Protein AF-A0A957CH04-F1 (afdb_monomer)

Sequence (101 aa):
MKRWNGWGDTSVTSELPENAGTFLEAAIGATKPPQDVALGDVVASMPASRLPQHPLINTDAEMRLRHTRGQSFPDWLALRSGTIDTFPDGVSFPQTDEQVK

Structure (mmCIF, N/CA/C/O backbone):
data_AF-A0A957CH04-F1
#
_entry.id   AF-A0A957CH04-F1
#
loop_
_atom_site.group_PDB
_atom_site.id
_atom_site.type_symbol
_atom_site.label_atom_id
_atom_site.label_alt_id
_atom_site.label_comp_id
_atom_site.label_asym_id
_atom_site.label_entity_id
_atom_site.label_seq_id
_atom_site.pdbx_PDB_ins_code
_atom_site.Cartn_x
_atom_site.Cartn_y
_atom_site.Cartn_z
_atom_site.occupancy
_atom_site.B_iso_or_equiv
_atom_site.auth_seq_id
_atom_site.auth_comp_id
_atom_site.auth_asym_id
_atom_site.auth_atom_id
_atom_site.pdbx_PDB_model_num
ATOM 1 N N . MET A 1 1 ? -5.353 12.630 -4.090 1.00 81.12 1 MET A N 1
ATOM 2 C CA . MET A 1 1 ? -5.486 11.343 -3.369 1.00 81.12 1 MET A CA 1
ATOM 3 C C . MET A 1 1 ? -4.146 10.631 -3.424 1.00 81.12 1 MET A C 1
ATOM 5 O O . 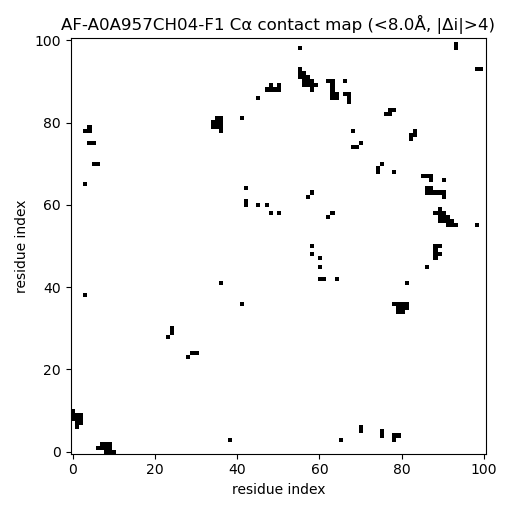MET A 1 1 ? -3.484 10.708 -4.447 1.00 81.12 1 MET A O 1
ATOM 9 N N . LYS A 1 2 ? -3.702 9.941 -2.368 1.00 89.19 2 LYS A N 1
ATOM 10 C CA . LYS A 1 2 ? -2.420 9.215 -2.432 1.00 89.19 2 LYS A CA 1
ATOM 11 C C . LYS A 1 2 ? -2.484 8.101 -3.489 1.00 89.19 2 LYS A C 1
ATOM 13 O O . LYS A 1 2 ? -3.474 7.363 -3.548 1.00 89.19 2 LYS A O 1
ATOM 18 N N . ARG A 1 3 ? -1.424 7.953 -4.291 1.00 92.81 3 ARG A N 1
ATOM 19 C CA . ARG A 1 3 ? -1.252 6.797 -5.184 1.00 92.81 3 ARG A CA 1
ATOM 20 C C . ARG A 1 3 ? -1.285 5.500 -4.378 1.00 92.81 3 ARG A C 1
ATOM 22 O O . ARG A 1 3 ? -0.653 5.397 -3.330 1.00 92.81 3 ARG A O 1
ATOM 29 N N . TRP A 1 4 ? -2.035 4.515 -4.861 1.00 94.31 4 TRP A N 1
ATOM 30 C CA . TRP A 1 4 ? -2.198 3.243 -4.154 1.00 94.31 4 TRP A CA 1
ATOM 31 C C . TRP A 1 4 ? -0.996 2.303 -4.359 1.00 94.31 4 TRP A C 1
ATOM 33 O O . TRP A 1 4 ? -0.642 1.577 -3.441 1.00 94.31 4 TRP A O 1
ATOM 43 N N . ASN A 1 5 ? -0.337 2.369 -5.522 1.00 94.38 5 ASN A N 1
ATOM 44 C CA . ASN A 1 5 ? 0.809 1.542 -5.918 1.00 94.38 5 ASN A CA 1
ATOM 45 C C . ASN A 1 5 ? 2.077 2.369 -6.216 1.00 94.38 5 ASN A C 1
ATOM 47 O O . ASN A 1 5 ? 2.911 1.976 -7.031 1.00 94.38 5 ASN A O 1
ATOM 51 N N . GLY A 1 6 ? 2.219 3.539 -5.590 1.00 91.44 6 GLY A N 1
ATOM 52 C CA . GLY A 1 6 ? 3.356 4.421 -5.837 1.00 91.44 6 GLY A CA 1
ATOM 53 C C . GLY A 1 6 ? 3.434 5.600 -4.877 1.00 91.44 6 GLY A C 1
ATOM 54 O O . GLY A 1 6 ? 2.702 5.677 -3.889 1.00 91.44 6 GLY A O 1
ATOM 55 N N . TRP A 1 7 ? 4.335 6.528 -5.187 1.00 89.94 7 TRP A N 1
ATOM 56 C CA . TRP A 1 7 ? 4.633 7.677 -4.338 1.00 89.94 7 TRP A CA 1
ATOM 57 C C . TRP A 1 7 ? 3.813 8.925 -4.695 1.00 89.94 7 TRP A C 1
ATOM 59 O O . TRP A 1 7 ? 3.582 9.232 -5.867 1.00 89.94 7 TRP A O 1
ATOM 69 N N . GLY A 1 8 ? 3.437 9.695 -3.673 1.00 89.62 8 GLY A N 1
ATOM 70 C CA . GLY A 1 8 ? 2.829 11.018 -3.826 1.00 89.62 8 GLY A CA 1
ATOM 71 C C . GLY A 1 8 ? 1.340 11.015 -4.176 1.00 89.62 8 GLY A C 1
ATOM 72 O O . GLY A 1 8 ? 0.639 10.006 -4.046 1.00 89.62 8 GLY A O 1
ATOM 73 N N . ASP A 1 9 ? 0.853 12.186 -4.585 1.00 90.75 9 ASP A N 1
ATOM 74 C CA . ASP A 1 9 ? -0.548 12.402 -4.940 1.00 90.75 9 ASP A CA 1
ATOM 75 C C . ASP A 1 9 ? -0.818 12.053 -6.409 1.00 90.75 9 ASP A C 1
ATOM 77 O O . ASP A 1 9 ? -0.012 12.344 -7.293 1.00 90.75 9 ASP A O 1
ATOM 81 N N . THR A 1 10 ? -1.978 11.459 -6.674 1.00 89.88 10 THR A N 1
ATOM 82 C CA . THR A 1 10 ? -2.489 11.160 -8.013 1.00 89.88 10 THR A CA 1
ATOM 83 C C . THR A 1 10 ? -2.591 12.395 -8.909 1.00 89.88 10 THR A C 1
ATOM 85 O O . THR A 1 10 ? -2.529 12.235 -10.122 1.00 89.88 10 THR A O 1
ATOM 88 N N . SER A 1 11 ? -2.730 13.602 -8.348 1.00 91.56 11 SER A N 1
ATOM 89 C CA . SER A 1 11 ? -2.782 14.860 -9.108 1.00 91.56 11 SER A CA 1
ATOM 90 C C . SER A 1 11 ? -1.418 15.369 -9.583 1.00 91.56 11 SER A C 1
ATOM 92 O O . SER A 1 11 ? -1.366 16.255 -10.430 1.00 91.56 11 SER A O 1
ATOM 94 N N . VAL A 1 12 ? -0.313 14.837 -9.049 1.00 89.25 12 VAL A N 1
ATOM 95 C CA . VAL A 1 12 ? 1.039 15.329 -9.343 1.00 89.25 12 VAL A CA 1
ATOM 96 C C . VAL A 1 12 ? 1.727 14.389 -10.314 1.00 89.25 12 VAL A C 1
ATOM 98 O O . VAL A 1 12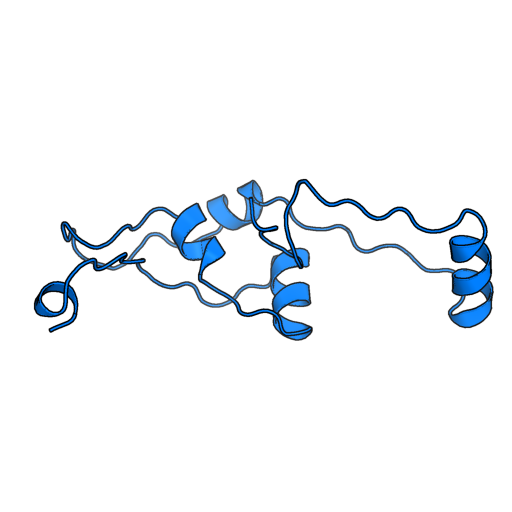 ? 2.292 13.379 -9.897 1.00 89.25 12 VAL A O 1
ATOM 101 N N . THR A 1 13 ? 1.697 14.701 -11.602 1.00 83.62 13 THR A N 1
ATOM 102 C CA . THR A 1 13 ? 2.423 13.964 -12.644 1.00 83.62 13 THR A CA 1
ATOM 103 C C . THR A 1 13 ? 3.649 14.748 -13.092 1.00 83.62 13 THR A C 1
ATOM 105 O O . THR A 1 13 ? 3.532 15.904 -13.488 1.00 83.62 13 THR A O 1
ATOM 108 N N . SER A 1 14 ? 4.817 14.107 -13.049 1.00 82.19 14 SER A N 1
ATOM 109 C CA . SER A 1 14 ? 6.045 14.638 -13.639 1.00 82.19 14 SER A CA 1
ATOM 110 C C . SER A 1 14 ? 6.336 13.871 -14.916 1.00 82.19 14 SER A C 1
ATOM 112 O O . SER A 1 14 ? 6.512 12.652 -14.877 1.00 82.19 14 SER A O 1
ATOM 114 N N . GLU A 1 15 ? 6.376 14.577 -16.036 1.00 86.50 15 GLU A N 1
ATOM 115 C CA . GLU A 1 15 ? 6.781 13.992 -17.308 1.00 86.50 15 GLU A CA 1
ATOM 116 C C . GLU A 1 15 ? 8.304 13.885 -17.382 1.00 86.50 15 GLU A C 1
ATOM 118 O O . GLU A 1 15 ? 9.041 14.692 -16.806 1.00 86.50 15 GLU A O 1
ATOM 123 N N . LEU A 1 16 ? 8.779 12.854 -18.075 1.00 86.12 16 LEU A N 1
ATOM 124 C CA . LEU A 1 16 ? 10.194 12.728 -18.383 1.00 86.12 16 LEU A CA 1
ATOM 125 C C . LEU A 1 16 ? 10.545 13.673 -19.545 1.00 86.12 16 LEU A C 1
ATOM 127 O O . LEU A 1 16 ? 9.736 13.819 -20.461 1.00 86.12 16 LEU A O 1
ATOM 131 N N . PRO A 1 17 ? 11.748 14.276 -19.557 1.00 92.69 17 PRO A N 1
ATOM 132 C CA . PRO A 1 17 ? 12.248 14.989 -20.728 1.00 92.69 17 PRO A CA 1
ATOM 133 C C . PRO A 1 17 ? 12.238 14.100 -21.979 1.00 92.69 17 PRO A C 1
ATOM 135 O O . PRO A 1 17 ? 12.488 12.897 -21.881 1.00 92.69 17 PRO A O 1
ATOM 138 N N . GLU A 1 18 ? 12.031 14.689 -23.159 1.00 89.75 18 GLU A N 1
ATOM 139 C CA . GLU A 1 18 ? 11.908 13.954 -24.432 1.00 89.75 18 GLU A CA 1
ATOM 140 C C . GLU A 1 18 ? 13.092 13.008 -24.711 1.00 89.75 18 GLU A C 1
ATOM 142 O O . GLU A 1 18 ? 12.919 11.918 -25.251 1.00 89.75 18 GLU A O 1
ATOM 147 N N . ASN A 1 19 ? 14.304 13.388 -24.295 1.00 93.19 19 ASN A N 1
ATOM 148 C CA . ASN A 1 19 ? 15.527 12.612 -24.509 1.00 93.19 19 ASN A CA 1
ATOM 149 C C . ASN A 1 19 ? 15.807 11.547 -23.429 1.00 93.19 19 ASN A C 1
ATOM 151 O O . ASN A 1 19 ? 16.779 10.797 -23.555 1.00 93.19 19 ASN A O 1
ATOM 155 N N . ALA A 1 20 ? 14.997 11.467 -22.369 1.00 92.62 20 ALA A N 1
ATOM 156 C CA . ALA A 1 20 ? 15.228 10.540 -21.262 1.00 92.62 20 ALA A CA 1
ATOM 157 C C . ALA A 1 20 ? 15.128 9.073 -21.703 1.00 92.62 20 ALA A C 1
ATOM 159 O O . ALA A 1 20 ? 15.911 8.244 -21.242 1.00 92.62 20 ALA A O 1
ATOM 160 N N . GLY A 1 21 ? 14.211 8.760 -22.625 1.00 89.75 21 GLY A N 1
ATOM 161 C CA . GLY A 1 21 ? 14.056 7.410 -23.175 1.00 89.75 21 GLY A CA 1
ATOM 162 C C . GLY A 1 21 ? 15.334 6.916 -23.856 1.00 89.75 21 GLY A C 1
ATOM 163 O O . GLY A 1 21 ? 15.855 5.865 -23.490 1.00 89.75 21 GLY A O 1
ATOM 164 N N . THR A 1 22 ? 15.894 7.722 -24.764 1.00 92.50 22 THR A N 1
ATOM 165 C CA . THR A 1 22 ? 17.149 7.414 -25.470 1.00 92.50 22 THR A CA 1
ATOM 166 C C . THR A 1 22 ? 18.322 7.237 -24.508 1.00 92.50 22 THR A C 1
ATOM 168 O O . THR A 1 22 ? 19.134 6.330 -24.675 1.00 92.50 22 THR A O 1
ATOM 171 N N . PHE A 1 23 ? 18.416 8.092 -23.485 1.00 94.12 23 PHE A N 1
ATOM 172 C CA . PHE A 1 23 ? 19.459 7.981 -22.467 1.00 94.12 23 PHE A CA 1
ATOM 173 C C . PHE A 1 23 ? 19.360 6.663 -21.685 1.00 94.12 23 PHE A C 1
ATOM 175 O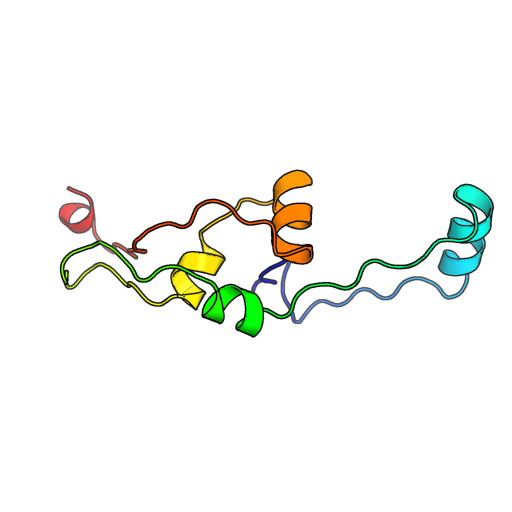 O . PHE A 1 23 ? 20.367 5.979 -21.502 1.00 94.12 23 PHE A O 1
ATOM 182 N N . LEU A 1 24 ? 18.153 6.291 -21.247 1.00 92.31 24 LEU A N 1
ATOM 183 C CA . LEU A 1 24 ? 17.929 5.049 -20.512 1.00 92.31 24 LEU A CA 1
ATOM 184 C C . LEU A 1 24 ? 18.233 3.827 -21.384 1.00 92.31 24 LEU A C 1
AT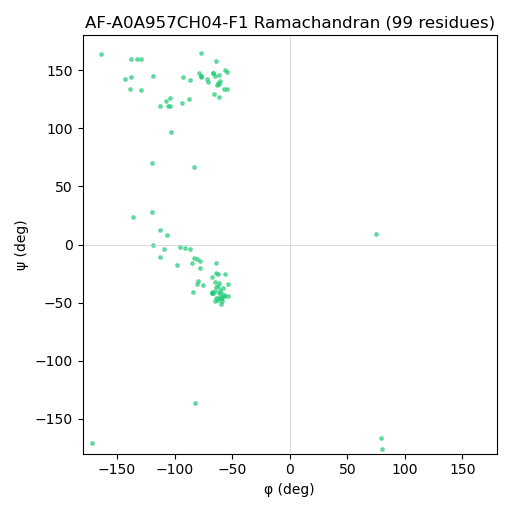OM 186 O O . LEU A 1 24 ? 18.963 2.947 -20.941 1.00 92.31 24 LEU A O 1
ATOM 190 N N . GLU A 1 25 ? 17.761 3.787 -22.630 1.00 93.81 25 GLU A N 1
ATOM 191 C CA . GLU A 1 25 ? 18.040 2.669 -23.541 1.00 93.81 25 GLU A CA 1
ATOM 192 C C . GLU A 1 25 ? 19.543 2.495 -23.805 1.00 93.81 25 GLU A C 1
ATOM 194 O O . GLU A 1 25 ? 20.045 1.373 -23.797 1.00 93.81 25 GLU A O 1
ATOM 199 N N . ALA A 1 26 ? 20.298 3.588 -23.951 1.00 95.50 26 ALA A N 1
ATOM 200 C CA . ALA A 1 26 ? 21.752 3.515 -24.089 1.00 95.50 26 ALA A CA 1
ATOM 201 C C . ALA A 1 26 ? 22.452 2.973 -22.825 1.00 95.50 26 ALA A C 1
ATOM 203 O O . ALA A 1 26 ? 23.488 2.318 -22.930 1.00 95.50 26 ALA A O 1
ATOM 204 N N . ALA A 1 27 ? 21.905 3.244 -21.635 1.00 95.81 27 ALA A N 1
ATOM 205 C CA . ALA A 1 27 ? 22.497 2.850 -20.358 1.00 95.81 27 ALA A CA 1
ATOM 206 C C . ALA A 1 27 ? 22.153 1.412 -19.932 1.00 95.81 27 ALA A C 1
ATOM 208 O O . ALA A 1 27 ? 23.014 0.716 -19.394 1.00 95.81 27 ALA A O 1
ATOM 209 N N . ILE A 1 28 ? 20.905 0.975 -20.133 1.00 94.81 28 ILE A N 1
ATOM 210 C CA . ILE A 1 28 ? 20.395 -0.322 -19.647 1.00 94.81 28 ILE A CA 1
ATOM 211 C C . ILE A 1 28 ? 19.922 -1.265 -20.765 1.00 94.81 28 ILE A C 1
ATOM 213 O O . ILE A 1 28 ? 19.526 -2.395 -20.479 1.00 94.81 28 ILE A O 1
ATOM 217 N N . GLY A 1 29 ? 19.997 -0.836 -22.028 1.00 95.50 29 GLY A N 1
ATOM 218 C CA . GLY A 1 29 ? 19.575 -1.602 -23.198 1.00 95.50 29 GLY A CA 1
ATOM 219 C C . GLY A 1 29 ? 18.066 -1.569 -23.450 1.00 95.50 29 GLY A C 1
ATOM 220 O O . GLY A 1 29 ? 17.295 -0.910 -22.748 1.00 95.50 29 GLY A O 1
ATOM 221 N N . ALA A 1 30 ? 17.639 -2.321 -24.466 1.00 92.88 30 ALA A N 1
ATOM 222 C CA . ALA A 1 30 ? 16.226 -2.514 -24.765 1.00 92.88 30 ALA A CA 1
ATOM 223 C C . ALA A 1 30 ? 15.541 -3.288 -23.627 1.00 92.88 30 ALA A C 1
ATOM 225 O O . ALA A 1 30 ? 15.997 -4.357 -23.215 1.00 92.88 30 ALA A O 1
ATOM 226 N N . THR A 1 31 ? 14.418 -2.766 -23.136 1.00 89.44 31 THR A N 1
ATOM 227 C CA . THR A 1 31 ? 13.649 -3.381 -22.048 1.00 89.44 31 THR A CA 1
ATOM 228 C C . THR A 1 31 ? 12.179 -3.512 -22.422 1.00 89.44 31 THR A C 1
ATOM 230 O O . THR A 1 31 ? 11.674 -2.829 -23.312 1.00 89.44 31 THR A O 1
ATOM 233 N N . LYS A 1 32 ? 11.472 -4.407 -21.726 1.00 88.62 32 LYS A N 1
ATOM 234 C CA . LYS A 1 32 ? 10.014 -4.497 -21.790 1.00 88.62 32 LYS A CA 1
ATOM 235 C C . LYS A 1 32 ? 9.446 -3.882 -20.509 1.00 88.62 32 LYS A C 1
ATOM 237 O O . LYS A 1 32 ? 9.759 -4.399 -19.434 1.00 88.62 32 LYS A O 1
ATOM 242 N N . PRO A 1 33 ? 8.636 -2.812 -20.588 1.00 83.94 33 PRO A N 1
ATOM 243 C CA . PRO A 1 33 ? 8.068 -2.209 -19.392 1.00 83.94 33 PRO A CA 1
ATOM 244 C C . PRO A 1 33 ? 7.157 -3.221 -18.676 1.00 83.94 33 PRO A C 1
ATOM 246 O O . PRO A 1 33 ? 6.414 -3.950 -19.346 1.00 83.94 33 PRO A O 1
ATOM 249 N N . PRO A 1 34 ? 7.204 -3.296 -17.334 1.00 85.94 34 PRO A N 1
ATOM 250 C CA . PRO A 1 34 ? 6.266 -4.115 -16.584 1.00 85.94 34 PRO A CA 1
ATOM 251 C C . PRO A 1 34 ? 4.851 -3.544 -16.719 1.00 85.94 34 PRO A C 1
ATOM 253 O O . PRO A 1 34 ? 4.666 -2.330 -16.818 1.00 85.94 34 PRO A O 1
ATOM 256 N N . GLN A 1 35 ? 3.857 -4.427 -16.703 1.00 91.56 35 GLN A N 1
ATOM 257 C CA . GLN A 1 35 ? 2.455 -4.037 -16.638 1.00 91.56 35 GLN A CA 1
ATOM 258 C C . GLN A 1 35 ? 2.018 -4.021 -15.175 1.00 91.56 35 GLN A C 1
ATOM 260 O O . GLN A 1 35 ? 2.113 -5.041 -14.493 1.00 91.56 35 GLN A O 1
ATOM 265 N N . ASP A 1 36 ? 1.543 -2.869 -14.712 1.00 95.94 36 ASP A N 1
ATOM 266 C CA . ASP A 1 36 ? 0.964 -2.755 -13.378 1.00 95.94 36 ASP A CA 1
ATOM 267 C C . ASP A 1 36 ? -0.391 -3.475 -13.330 1.00 95.94 36 ASP A C 1
ATOM 269 O O . ASP A 1 36 ? -1.197 -3.372 -14.261 1.00 95.94 36 ASP A O 1
ATOM 273 N N . VAL A 1 37 ? -0.660 -4.168 -12.225 1.00 96.88 37 VAL A N 1
ATOM 274 C CA . VAL A 1 3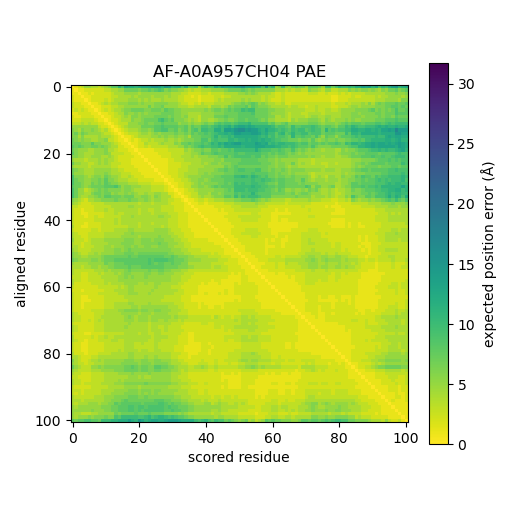7 ? -1.982 -4.733 -11.932 1.00 96.88 37 VAL A CA 1
ATOM 275 C C . VAL A 1 37 ? -3.002 -3.613 -11.689 1.00 96.88 37 VAL A C 1
ATOM 277 O O . VAL A 1 37 ? -2.660 -2.549 -11.161 1.00 96.88 37 VAL A O 1
ATOM 280 N N . ALA A 1 38 ? -4.269 -3.833 -12.048 1.00 96.50 38 ALA A N 1
ATOM 281 C CA . ALA A 1 38 ? -5.324 -2.879 -11.729 1.00 96.50 38 ALA A CA 1
ATOM 282 C C . ALA A 1 38 ? -5.729 -2.983 -10.250 1.00 96.50 38 ALA A C 1
ATOM 284 O O . ALA A 1 38 ? -5.803 -4.070 -9.680 1.00 96.50 38 ALA A O 1
ATOM 285 N N . LEU A 1 39 ? -6.066 -1.842 -9.636 1.00 96.62 39 LEU A N 1
ATOM 286 C CA . LEU A 1 39 ? -6.529 -1.784 -8.244 1.00 96.62 39 LEU A CA 1
ATOM 287 C C . LEU A 1 39 ? -7.715 -2.731 -7.994 1.00 96.62 39 LEU A C 1
ATOM 289 O O . LEU A 1 39 ? -7.729 -3.457 -7.003 1.00 96.62 39 LEU A O 1
ATOM 293 N N . GLY A 1 40 ? -8.687 -2.737 -8.912 1.00 97.25 40 GLY A N 1
ATOM 294 C CA . GLY A 1 40 ? -9.884 -3.573 -8.814 1.00 97.25 40 GLY A CA 1
ATOM 295 C C . GLY A 1 40 ? -9.581 -5.072 -8.830 1.00 97.25 40 GLY A C 1
ATOM 296 O O . GLY A 1 40 ? -10.220 -5.815 -8.091 1.00 97.25 40 GLY A O 1
ATOM 297 N N . ASP A 1 41 ? -8.573 -5.505 -9.591 1.00 97.38 41 ASP A N 1
ATOM 298 C CA . AS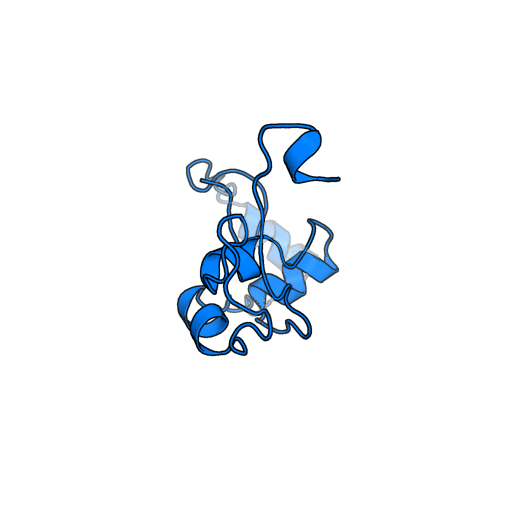P A 1 41 ? -8.184 -6.918 -9.667 1.00 97.38 41 ASP A CA 1
ATOM 299 C C . ASP A 1 41 ? -7.599 -7.393 -8.333 1.00 97.38 41 ASP A C 1
ATOM 301 O O . ASP A 1 41 ? -7.946 -8.465 -7.836 1.00 97.38 41 ASP A O 1
ATOM 305 N N . VAL A 1 42 ? -6.762 -6.560 -7.702 1.00 97.25 42 VAL A N 1
ATOM 306 C CA . VAL A 1 42 ? -6.210 -6.862 -6.376 1.00 97.25 42 VAL A CA 1
ATOM 307 C C . VAL A 1 42 ? -7.327 -6.902 -5.339 1.00 97.25 42 VAL A C 1
ATOM 309 O O . VAL A 1 42 ? -7.426 -7.882 -4.608 1.00 97.25 42 VAL A O 1
ATOM 312 N N . VAL A 1 43 ? -8.203 -5.891 -5.312 1.00 97.69 43 VAL A N 1
ATOM 313 C CA . VAL A 1 43 ? -9.350 -5.830 -4.389 1.00 97.69 43 VAL A CA 1
ATOM 314 C C . VAL A 1 43 ? -10.250 -7.062 -4.529 1.00 97.69 43 VAL A C 1
ATOM 316 O O . VAL A 1 43 ? -10.626 -7.654 -3.520 1.00 97.69 43 VAL A O 1
ATOM 319 N N . ALA A 1 44 ? -10.547 -7.493 -5.757 1.00 96.56 44 ALA A N 1
ATOM 320 C CA . ALA A 1 44 ? -11.363 -8.677 -6.022 1.00 96.56 44 ALA A CA 1
ATOM 321 C C . ALA A 1 44 ? -10.682 -9.991 -5.595 1.00 96.56 44 ALA A C 1
ATOM 323 O O . ALA A 1 44 ? -11.366 -10.956 -5.260 1.00 96.56 44 ALA A O 1
ATOM 324 N N . SER A 1 45 ? -9.346 -10.031 -5.589 1.00 95.06 45 SER A N 1
ATOM 325 C CA . SER A 1 45 ? -8.566 -11.201 -5.165 1.00 95.06 45 SER A CA 1
ATOM 326 C C . SER A 1 45 ? -8.413 -11.338 -3.644 1.00 95.06 45 SER A C 1
ATOM 328 O O . SER A 1 45 ? -7.962 -12.377 -3.160 1.00 95.06 45 SER A O 1
ATOM 330 N N . MET A 1 46 ? -8.758 -10.300 -2.874 1.00 96.56 46 MET A N 1
ATOM 331 C CA . MET A 1 46 ? -8.503 -10.276 -1.437 1.00 96.56 46 MET A CA 1
ATOM 332 C C . MET A 1 46 ? -9.424 -11.221 -0.660 1.00 96.56 46 MET A C 1
ATOM 334 O O . MET A 1 46 ? -10.629 -11.275 -0.918 1.00 96.56 46 MET A O 1
ATOM 338 N N . PRO A 1 47 ? -8.908 -11.893 0.386 1.00 96.00 47 PRO A N 1
ATOM 339 C CA . PRO A 1 47 ? -9.763 -12.628 1.300 1.00 96.00 47 PRO A CA 1
ATOM 340 C C . PRO A 1 47 ? -10.687 -11.674 2.071 1.00 96.00 47 PRO A C 1
ATOM 342 O O . PRO A 1 47 ? -10.305 -10.559 2.467 1.00 96.00 47 PRO A O 1
ATOM 345 N N . ALA A 1 48 ? -11.904 -12.146 2.342 1.00 96.62 48 ALA A N 1
ATOM 346 C CA . ALA A 1 48 ? -12.830 -11.470 3.240 1.00 96.62 48 ALA A CA 1
ATOM 347 C C . ALA A 1 48 ? -12.196 -11.266 4.628 1.00 96.62 48 ALA A C 1
ATOM 349 O O . ALA A 1 48 ? -11.349 -12.049 5.062 1.00 96.62 48 ALA A O 1
ATOM 350 N N . SER A 1 49 ? -12.600 -10.197 5.316 1.00 97.69 49 SER A N 1
ATOM 351 C CA . SER A 1 49 ? -12.169 -9.957 6.695 1.00 97.69 49 SER A CA 1
ATOM 352 C C . SER A 1 49 ? -12.625 -11.095 7.602 1.00 97.69 49 SER A C 1
ATOM 354 O O . SER A 1 49 ? -13.761 -11.559 7.504 1.00 97.69 49 SER A O 1
ATOM 356 N N . ARG A 1 50 ? -11.743 -11.518 8.509 1.00 97.25 50 ARG A N 1
ATOM 357 C CA . ARG A 1 50 ? -12.048 -12.526 9.533 1.00 97.25 50 ARG A CA 1
ATOM 358 C C . ARG A 1 50 ? -12.571 -11.914 10.836 1.00 97.25 50 ARG A C 1
ATOM 360 O O . ARG A 1 50 ? -12.872 -12.654 11.769 1.00 97.25 50 ARG A O 1
ATOM 367 N N . LEU A 1 51 ? -12.633 -10.583 10.936 1.00 97.12 51 LEU A N 1
ATOM 368 C CA . LEU A 1 51 ? -13.033 -9.899 12.164 1.00 97.12 51 LEU A CA 1
ATOM 369 C C . LEU A 1 51 ? -14.554 -9.937 12.364 1.00 97.12 51 LEU A C 1
ATOM 371 O O . LEU A 1 51 ? -15.306 -9.814 11.394 1.00 97.12 51 LEU A O 1
ATOM 375 N N . PRO A 1 52 ? -15.027 -10.045 13.619 1.00 96.06 52 PRO A N 1
ATOM 376 C CA . PRO A 1 52 ? -16.422 -9.776 13.928 1.00 96.06 52 PRO A CA 1
ATOM 377 C C . PRO A 1 52 ? -16.754 -8.306 13.642 1.00 96.06 52 PRO A C 1
ATOM 379 O O . PRO A 1 52 ? -15.879 -7.437 13.642 1.00 96.06 52 PRO A O 1
ATOM 382 N N . GLN A 1 53 ? -18.037 -8.015 13.430 1.00 95.00 53 GLN A N 1
ATOM 383 C CA . GLN A 1 53 ? -18.485 -6.643 13.223 1.00 95.00 53 GLN A CA 1
ATOM 384 C C . GLN A 1 53 ? -18.171 -5.791 14.460 1.00 95.00 53 GLN A C 1
ATOM 386 O O . GLN A 1 53 ? -18.562 -6.130 15.576 1.00 95.00 53 GLN A O 1
ATOM 391 N N . HIS A 1 54 ? -17.490 -4.666 14.249 1.00 96.00 54 HIS A N 1
ATOM 392 C CA . HIS A 1 54 ? -17.151 -3.715 15.300 1.00 96.00 54 HIS A CA 1
ATOM 393 C C . HIS A 1 54 ? -17.358 -2.284 14.787 1.00 96.00 54 HIS A C 1
ATOM 395 O O . HIS A 1 54 ? -16.900 -1.973 13.687 1.00 96.00 54 HIS A O 1
ATOM 401 N N . PRO A 1 55 ? -18.004 -1.386 15.554 1.00 95.31 55 PRO A N 1
ATOM 402 C CA . PRO A 1 55 ? -18.383 -0.055 15.069 1.00 95.31 55 PRO A CA 1
ATOM 403 C C . PRO A 1 55 ? -17.194 0.835 14.673 1.00 95.31 55 PRO A C 1
ATOM 405 O O . PRO A 1 55 ? -17.351 1.719 13.838 1.00 95.31 55 PRO A O 1
ATOM 408 N N . LEU A 1 56 ? -16.010 0.603 15.248 1.00 97.00 56 LEU A N 1
ATOM 409 C CA . LEU A 1 56 ? -14.789 1.371 14.951 1.00 97.00 56 LEU A CA 1
ATOM 410 C C . LEU A 1 56 ? -13.878 0.728 13.891 1.00 97.00 56 LEU A C 1
ATOM 412 O O . LEU A 1 56 ? -12.829 1.291 13.581 1.00 97.00 56 LEU A O 1
ATOM 416 N N . ILE A 1 57 ? -14.231 -0.450 13.366 1.00 98.00 57 ILE A N 1
ATOM 417 C CA . ILE A 1 57 ? -13.384 -1.189 12.422 1.00 98.00 57 ILE A CA 1
ATOM 418 C C . ILE A 1 57 ? -14.052 -1.211 11.051 1.00 98.00 57 ILE A C 1
ATOM 420 O O . ILE A 1 57 ? -15.133 -1.768 10.876 1.00 98.00 57 ILE A O 1
ATOM 424 N N . ASN A 1 58 ? -13.364 -0.649 10.063 1.00 97.75 58 ASN A N 1
ATOM 425 C CA . ASN A 1 58 ? -13.729 -0.756 8.663 1.00 97.75 58 ASN A CA 1
ATOM 426 C C . ASN A 1 58 ? -13.098 -2.017 8.051 1.00 97.75 58 ASN A C 1
ATOM 428 O O . ASN A 1 58 ? -11.883 -2.212 8.122 1.00 97.75 58 ASN A O 1
ATOM 432 N N . THR A 1 59 ? -13.925 -2.872 7.453 1.00 98.12 59 THR A N 1
ATOM 433 C CA . THR A 1 59 ? -13.513 -4.126 6.805 1.00 98.12 59 THR A CA 1
ATOM 434 C C . THR A 1 59 ? -13.558 -4.067 5.272 1.00 98.12 59 THR A C 1
ATOM 436 O O . THR A 1 59 ? -13.341 -5.093 4.620 1.00 98.12 59 THR A O 1
ATOM 439 N N . ASP A 1 60 ? -13.786 -2.882 4.693 1.00 97.81 60 ASP A N 1
ATOM 440 C CA . ASP A 1 60 ? -13.748 -2.631 3.251 1.00 97.81 60 ASP A CA 1
ATOM 441 C C . ASP A 1 60 ? -12.415 -3.079 2.634 1.00 97.81 60 ASP A C 1
ATOM 443 O O . ASP A 1 60 ? -11.329 -2.817 3.165 1.00 97.81 60 ASP A O 1
ATOM 447 N N . ALA A 1 61 ? -12.498 -3.787 1.509 1.00 97.69 61 ALA A N 1
ATOM 448 C CA . ALA A 1 61 ? -11.344 -4.425 0.891 1.00 97.69 61 ALA A CA 1
ATOM 449 C C . ALA A 1 61 ? -10.343 -3.402 0.334 1.00 97.69 61 ALA A C 1
ATOM 451 O O . ALA A 1 61 ? -9.141 -3.548 0.559 1.00 97.69 61 ALA A O 1
ATOM 452 N N . GLU A 1 62 ? -10.808 -2.332 -0.318 1.00 97.25 62 GLU A N 1
ATOM 453 C CA . GLU A 1 62 ? -9.906 -1.297 -0.831 1.00 97.25 62 GLU A CA 1
ATOM 454 C C . GLU A 1 62 ? -9.225 -0.544 0.317 1.00 97.25 62 GLU A C 1
ATOM 456 O O . GLU A 1 62 ? -8.017 -0.289 0.281 1.00 97.25 62 GLU A O 1
ATOM 461 N N . MET A 1 63 ? -9.972 -0.227 1.374 1.00 97.19 63 MET A N 1
ATOM 462 C CA . MET A 1 63 ? -9.415 0.415 2.555 1.00 97.19 63 MET A CA 1
ATOM 463 C C . MET A 1 63 ? -8.330 -0.442 3.205 1.00 97.19 63 MET A C 1
ATOM 465 O O . MET A 1 63 ? -7.257 0.075 3.518 1.00 97.19 63 MET A O 1
ATOM 469 N N . ARG A 1 64 ? -8.568 -1.748 3.359 1.00 98.12 64 ARG A N 1
ATOM 470 C CA . ARG A 1 64 ? -7.568 -2.700 3.860 1.00 98.12 64 ARG A CA 1
ATOM 471 C C . ARG A 1 64 ? -6.333 -2.735 2.956 1.00 98.12 64 ARG A C 1
ATOM 473 O O . ARG A 1 64 ? -5.227 -2.598 3.469 1.00 98.12 64 ARG A O 1
ATOM 480 N N . LEU A 1 65 ? -6.511 -2.812 1.632 1.00 97.44 65 LEU A N 1
ATOM 481 C CA . LEU A 1 65 ? -5.413 -2.814 0.654 1.00 97.44 65 LEU A CA 1
ATOM 482 C C . LEU A 1 65 ? -4.509 -1.582 0.776 1.00 97.44 65 LEU A C 1
ATOM 484 O O . LEU A 1 65 ? -3.282 -1.692 0.764 1.00 97.44 65 LEU A O 1
ATOM 488 N N . ARG A 1 66 ? -5.106 -0.397 0.935 1.00 96.12 66 ARG A N 1
ATOM 489 C CA . ARG A 1 66 ? -4.371 0.874 1.066 1.00 96.12 66 ARG A CA 1
ATOM 490 C C . ARG A 1 66 ? -3.492 0.955 2.317 1.00 96.12 66 ARG A C 1
ATOM 492 O O . ARG A 1 66 ? -2.612 1.813 2.363 1.00 96.12 66 ARG A O 1
ATOM 499 N N . HIS A 1 67 ? -3.713 0.075 3.293 1.00 96.50 67 HIS A N 1
ATOM 500 C CA . HIS A 1 67 ? -2.965 -0.006 4.549 1.00 96.50 67 HIS A CA 1
ATOM 501 C C . HIS A 1 67 ? -2.122 -1.289 4.659 1.00 96.50 67 HIS A C 1
ATOM 503 O O . HIS A 1 67 ? -1.620 -1.603 5.735 1.00 96.50 67 HIS A O 1
ATOM 509 N N . THR A 1 68 ? -1.940 -2.031 3.562 1.00 96.00 68 THR A N 1
ATOM 510 C CA . THR A 1 68 ? -1.213 -3.309 3.572 1.00 96.00 68 THR A CA 1
ATOM 511 C C . THR A 1 68 ? 0.309 -3.162 3.537 1.00 96.00 68 THR A C 1
ATOM 513 O O . THR A 1 68 ? 1.022 -3.991 4.099 1.00 96.00 68 THR A O 1
ATOM 516 N N . ARG A 1 69 ? 0.831 -2.141 2.848 1.00 96.25 69 ARG A N 1
ATOM 517 C CA . ARG A 1 69 ? 2.272 -1.979 2.589 1.00 96.25 69 ARG A CA 1
ATOM 518 C C . ARG A 1 69 ? 2.768 -0.567 2.882 1.00 96.25 69 ARG A C 1
ATOM 520 O O . ARG A 1 69 ? 1.998 0.393 2.900 1.00 96.25 69 ARG A O 1
ATOM 527 N N . GLY A 1 70 ? 4.080 -0.461 3.087 1.00 93.94 70 GLY A N 1
ATOM 528 C CA . GLY A 1 70 ? 4.793 0.793 3.295 1.00 93.94 70 GLY A CA 1
ATOM 529 C C . GLY A 1 70 ? 5.126 1.524 1.991 1.00 93.94 70 GLY A C 1
ATOM 530 O O . GLY A 1 70 ? 4.285 1.700 1.109 1.00 93.94 70 GLY A O 1
ATOM 531 N N . GLN A 1 71 ? 6.353 2.040 1.908 1.00 93.69 71 GLN A N 1
ATOM 532 C CA . GLN A 1 71 ? 6.888 2.796 0.763 1.00 93.69 71 GLN A CA 1
ATOM 533 C C . GLN A 1 71 ? 8.320 2.358 0.419 1.00 93.69 71 GLN A C 1
ATOM 535 O O . GLN A 1 71 ? 9.100 3.131 -0.129 1.00 93.69 71 GLN A O 1
ATOM 540 N N . SER A 1 72 ? 8.698 1.136 0.797 1.00 94.69 72 SER A N 1
ATOM 541 C CA . SER A 1 72 ? 9.976 0.566 0.379 1.00 94.69 72 SER A CA 1
ATOM 542 C C . SER A 1 72 ? 9.908 0.089 -1.078 1.00 94.69 72 SER A C 1
ATOM 544 O O . SER A 1 72 ? 8.829 -0.087 -1.646 1.00 94.69 72 SER A O 1
ATOM 546 N N . PHE A 1 73 ? 11.062 -0.162 -1.697 1.00 94.81 73 PHE A N 1
ATOM 547 C CA . PHE A 1 73 ? 11.092 -0.717 -3.052 1.00 94.81 73 PHE A CA 1
ATOM 548 C C . PHE A 1 73 ? 10.370 -2.081 -3.162 1.00 94.81 73 PHE A C 1
ATOM 550 O O . PHE A 1 73 ? 9.536 -2.216 -4.060 1.00 94.81 73 PHE A O 1
ATOM 557 N N . PRO A 1 74 ? 10.587 -3.062 -2.255 1.00 95.38 74 PRO A N 1
ATOM 558 C CA . PRO A 1 74 ? 9.815 -4.308 -2.259 1.00 95.38 74 PRO A CA 1
ATOM 559 C C . PRO A 1 74 ? 8.303 -4.097 -2.118 1.00 95.38 74 PRO A C 1
ATOM 561 O O . PRO A 1 74 ? 7.532 -4.785 -2.783 1.00 95.38 74 PRO A O 1
ATOM 564 N N . ASP A 1 75 ? 7.876 -3.124 -1.305 1.00 95.62 75 ASP A N 1
ATOM 565 C CA . ASP A 1 75 ? 6.455 -2.789 -1.144 1.00 95.62 75 ASP A CA 1
ATOM 566 C C . ASP A 1 75 ? 5.840 -2.317 -2.462 1.00 95.62 75 ASP A C 1
ATOM 568 O O . ASP A 1 75 ? 4.772 -2.784 -2.858 1.00 95.62 75 ASP A O 1
ATOM 572 N N . TRP A 1 76 ? 6.516 -1.405 -3.166 1.00 94.12 76 TRP A N 1
ATOM 573 C CA . TRP A 1 76 ? 6.043 -0.928 -4.463 1.00 94.12 76 TRP A CA 1
ATOM 574 C C . TRP A 1 76 ? 6.038 -2.027 -5.508 1.00 94.12 76 TRP A C 1
ATOM 576 O O . TRP A 1 76 ? 5.088 -2.107 -6.282 1.00 94.12 76 TRP A O 1
ATOM 586 N N . LEU A 1 77 ? 7.061 -2.881 -5.523 1.00 94.56 77 LEU A N 1
ATOM 587 C CA . LEU A 1 77 ? 7.090 -4.009 -6.439 1.00 94.56 77 LEU A CA 1
ATOM 588 C C . LEU A 1 77 ? 5.876 -4.913 -6.205 1.00 94.56 77 LEU A C 1
ATOM 590 O O . LEU A 1 77 ? 5.162 -5.184 -7.161 1.00 94.56 77 LEU A O 1
ATOM 594 N N . ALA A 1 78 ? 5.592 -5.279 -4.950 1.00 95.69 78 ALA A N 1
ATOM 595 C CA . ALA A 1 78 ? 4.440 -6.103 -4.589 1.00 95.69 78 ALA A CA 1
ATOM 596 C C . ALA A 1 78 ? 3.094 -5.455 -4.953 1.00 95.69 78 ALA A C 1
ATOM 598 O O . ALA A 1 78 ? 2.199 -6.132 -5.454 1.00 95.69 78 ALA A O 1
ATOM 599 N N . LEU A 1 79 ? 2.942 -4.145 -4.729 1.00 96.12 79 LEU A N 1
ATOM 600 C CA . LEU A 1 79 ? 1.724 -3.413 -5.090 1.00 96.12 79 LEU A CA 1
ATOM 601 C C . LEU A 1 79 ? 1.534 -3.327 -6.610 1.00 96.12 79 LEU A C 1
ATOM 603 O O . LEU A 1 79 ? 0.416 -3.474 -7.092 1.00 96.12 79 LEU A O 1
ATOM 607 N N . ARG A 1 80 ? 2.611 -3.097 -7.370 1.00 96.12 80 ARG A N 1
ATOM 608 C CA . ARG A 1 80 ? 2.556 -2.973 -8.836 1.00 96.12 80 ARG A CA 1
ATOM 609 C C . ARG A 1 80 ? 2.375 -4.322 -9.528 1.00 96.12 80 ARG A C 1
ATOM 611 O O . ARG A 1 80 ? 1.675 -4.381 -10.530 1.00 96.12 80 ARG A O 1
ATOM 618 N N . SER A 1 81 ? 2.957 -5.396 -8.997 1.00 95.19 81 SER A N 1
ATOM 619 C CA . SER A 1 81 ? 2.818 -6.756 -9.538 1.00 95.19 81 SER A CA 1
ATOM 620 C C . SER A 1 81 ? 1.571 -7.496 -9.042 1.00 95.19 81 SER A C 1
ATOM 622 O O . SER A 1 81 ? 1.231 -8.539 -9.593 1.00 95.19 81 SER A O 1
ATOM 624 N N . GLY A 1 82 ? 0.926 -7.013 -7.974 1.00 95.38 82 GLY A N 1
ATOM 625 C CA . GLY A 1 82 ? -0.160 -7.720 -7.291 1.00 95.38 82 GLY A CA 1
ATOM 626 C C . GLY A 1 82 ? 0.302 -8.898 -6.426 1.00 95.38 82 GLY A C 1
ATOM 627 O O . GLY A 1 82 ? -0.530 -9.650 -5.926 1.00 95.38 82 GLY A O 1
ATOM 628 N N . THR A 1 83 ? 1.610 -9.077 -6.209 1.00 94.12 83 THR A N 1
ATOM 629 C CA . THR A 1 83 ? 2.159 -10.168 -5.385 1.00 94.12 83 THR A CA 1
ATOM 630 C C . THR A 1 83 ? 2.121 -9.808 -3.898 1.00 94.12 83 THR A C 1
ATOM 632 O O . THR A 1 83 ? 3.156 -9.589 -3.264 1.00 94.12 83 THR A O 1
ATOM 635 N N . ILE A 1 84 ? 0.914 -9.700 -3.346 1.00 94.94 84 ILE A N 1
ATOM 636 C CA . ILE A 1 84 ? 0.661 -9.357 -1.944 1.00 94.94 84 ILE A CA 1
ATOM 637 C C . ILE A 1 84 ? 0.187 -10.615 -1.211 1.00 94.94 84 ILE A C 1
ATOM 639 O O . ILE A 1 84 ? -0.794 -11.235 -1.605 1.00 94.94 84 ILE A O 1
ATOM 643 N N . ASP A 1 85 ? 0.889 -10.997 -0.147 1.00 92.69 85 ASP A N 1
ATOM 644 C CA . ASP A 1 85 ? 0.665 -12.253 0.582 1.00 92.69 85 ASP A CA 1
ATOM 645 C C . ASP A 1 85 ? -0.191 -12.096 1.846 1.00 92.69 85 ASP A C 1
ATOM 647 O O . ASP A 1 85 ? -0.719 -13.069 2.380 1.00 92.69 85 ASP A O 1
ATOM 651 N N . THR A 1 86 ? -0.320 -10.872 2.346 1.00 94.81 86 THR A N 1
ATOM 652 C CA . THR A 1 86 ? -0.898 -10.571 3.652 1.00 94.81 86 THR A CA 1
ATOM 653 C C . THR A 1 86 ? -1.697 -9.286 3.569 1.00 94.81 86 THR A C 1
ATOM 655 O O . THR A 1 86 ? -1.305 -8.357 2.875 1.00 94.81 86 THR A O 1
ATOM 658 N N . PHE A 1 87 ? -2.824 -9.230 4.275 1.00 97.25 87 PHE A N 1
ATOM 659 C CA . PHE A 1 87 ? -3.693 -8.058 4.344 1.00 97.25 87 PHE A CA 1
ATOM 660 C C . PHE A 1 87 ? -4.157 -7.877 5.790 1.00 97.25 87 PHE A C 1
ATOM 662 O O . PHE A 1 87 ? -4.421 -8.883 6.457 1.00 97.25 87 PHE A O 1
ATOM 669 N N . PRO A 1 88 ? -4.311 -6.637 6.284 1.00 97.62 88 PRO A N 1
ATOM 670 C CA . PRO A 1 88 ? -5.003 -6.419 7.546 1.00 97.62 88 PRO A CA 1
ATOM 671 C C . PRO A 1 88 ? -6.450 -6.908 7.419 1.00 97.62 88 PRO A C 1
ATOM 673 O O . PRO A 1 88 ? -7.059 -6.791 6.355 1.00 97.62 88 PRO A O 1
ATOM 676 N N . ASP A 1 89 ? -7.034 -7.444 8.490 1.00 98.12 89 ASP A N 1
ATOM 677 C CA . ASP A 1 89 ? -8.456 -7.809 8.488 1.00 98.12 89 ASP A CA 1
ATOM 678 C C . ASP A 1 89 ? -9.374 -6.588 8.655 1.00 98.12 89 ASP A C 1
ATOM 680 O O . ASP A 1 89 ? -10.540 -6.640 8.273 1.00 98.12 89 ASP A O 1
ATOM 684 N N . GLY A 1 90 ? -8.871 -5.471 9.174 1.00 97.88 90 GLY A N 1
ATOM 685 C CA . GLY A 1 90 ? -9.643 -4.245 9.329 1.00 97.88 90 GLY A CA 1
ATOM 686 C C . GLY A 1 90 ? -8.760 -3.030 9.581 1.00 97.88 90 GLY A C 1
ATOM 687 O O . GLY A 1 90 ? -7.581 -3.163 9.909 1.00 97.88 90 GLY A O 1
ATOM 688 N N . VAL A 1 91 ? -9.341 -1.848 9.403 1.00 98.12 91 VAL A N 1
ATOM 689 C CA . VAL A 1 91 ? -8.688 -0.550 9.593 1.00 98.12 91 VAL A CA 1
ATOM 690 C C . VAL A 1 91 ? -9.563 0.309 10.501 1.00 98.12 91 VAL A C 1
ATOM 692 O O . VAL A 1 91 ? -10.768 0.408 10.284 1.00 98.12 91 VAL A O 1
ATOM 695 N N . SER A 1 92 ? -8.969 0.940 11.511 1.00 97.62 92 SER A N 1
ATOM 696 C CA . SER A 1 92 ? -9.656 1.855 12.430 1.00 97.62 92 SER A CA 1
ATOM 697 C C . SER A 1 92 ? -9.057 3.255 12.356 1.00 97.62 92 SER A C 1
ATOM 699 O O . SER A 1 92 ? -7.841 3.400 12.240 1.00 97.62 92 SER A O 1
ATOM 701 N N . PHE A 1 93 ? -9.899 4.277 12.504 1.00 97.06 93 PHE A N 1
ATOM 702 C CA . PHE A 1 93 ? -9.493 5.687 12.570 1.00 97.06 93 PHE A CA 1
ATOM 703 C C . PHE A 1 93 ? -9.921 6.280 13.917 1.00 97.06 93 PHE A C 1
ATOM 705 O O . PHE A 1 93 ? -10.885 7.048 13.963 1.00 97.06 93 PHE A O 1
ATOM 712 N N . PRO A 1 94 ? -9.275 5.872 15.023 1.00 97.19 94 PRO A N 1
ATOM 713 C CA . PRO A 1 94 ? -9.615 6.380 16.342 1.00 97.19 94 PRO A CA 1
ATOM 714 C C . PRO A 1 94 ? -9.412 7.900 16.404 1.00 97.19 94 PRO A C 1
ATOM 716 O O . PRO A 1 94 ? -8.459 8.440 15.842 1.00 97.19 94 PRO A O 1
ATOM 719 N N . GLN A 1 95 ? -10.321 8.584 17.088 1.00 97.25 95 GLN A N 1
ATOM 720 C CA . GLN A 1 95 ? -10.332 10.036 17.277 1.00 97.25 95 GLN A CA 1
ATOM 721 C C . GLN A 1 95 ? -10.085 10.444 18.735 1.00 97.25 95 GLN A C 1
ATOM 723 O O . GLN A 1 95 ? -9.873 11.625 19.002 1.00 97.25 95 GLN A O 1
ATOM 728 N N . THR A 1 96 ? -10.114 9.490 19.672 1.00 97.81 96 THR A N 1
ATOM 729 C CA . THR A 1 96 ? -9.826 9.722 21.095 1.00 97.81 96 THR A CA 1
ATOM 730 C C . THR A 1 96 ? -8.971 8.597 21.672 1.00 97.81 96 THR A C 1
ATOM 732 O O . THR A 1 96 ? -8.950 7.484 21.140 1.00 97.81 96 THR A O 1
ATOM 735 N N . ASP A 1 97 ? -8.305 8.870 22.794 1.00 97.06 97 ASP A N 1
ATOM 736 C CA . ASP A 1 97 ? -7.481 7.885 23.502 1.00 97.06 97 ASP A CA 1
ATOM 737 C C . ASP A 1 97 ? -8.310 6.688 23.986 1.00 97.06 97 ASP A C 1
ATOM 739 O O . ASP A 1 97 ? -7.836 5.558 24.006 1.00 97.06 97 ASP A O 1
ATOM 743 N N . GLU A 1 98 ? -9.570 6.907 24.355 1.00 96.69 98 GLU A N 1
ATOM 744 C CA . GLU A 1 98 ? -10.494 5.850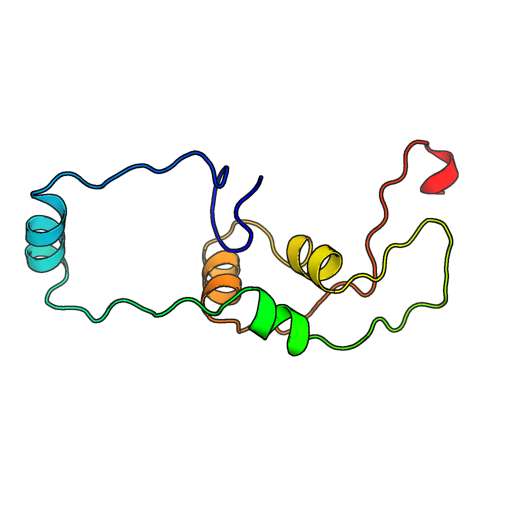 24.782 1.00 96.69 98 GLU A CA 1
ATOM 7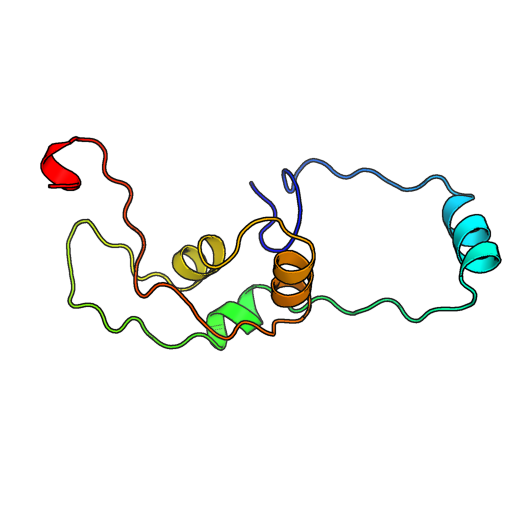45 C C . GLU A 1 98 ? -10.790 4.847 23.664 1.00 96.69 98 GLU A C 1
ATOM 747 O O . GLU A 1 98 ? -11.138 3.713 23.958 1.00 96.69 98 GLU A O 1
ATOM 752 N N . GLN A 1 99 ? -10.643 5.235 22.394 1.00 96.06 99 GLN A N 1
ATOM 753 C CA . GLN A 1 99 ? -10.887 4.350 21.251 1.00 96.06 99 GLN A CA 1
ATOM 754 C C . GLN A 1 99 ? -9.694 3.442 20.917 1.00 96.06 99 GLN A C 1
ATOM 756 O O . GLN A 1 99 ? -9.850 2.530 20.106 1.00 96.06 99 GLN A O 1
ATOM 761 N N . VAL A 1 100 ? -8.517 3.689 21.507 1.00 94.69 100 VAL A N 1
ATOM 762 C CA . VAL A 1 100 ? -7.310 2.849 21.351 1.00 94.69 100 VAL A CA 1
ATOM 763 C C . VAL A 1 100 ? -6.949 2.052 22.608 1.00 94.69 100 VAL A C 1
ATOM 765 O O . VAL A 1 100 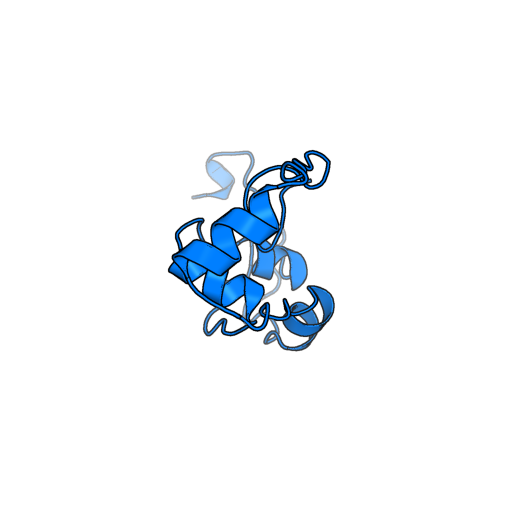? -5.987 1.285 22.568 1.00 94.69 100 VAL A O 1
ATOM 768 N N . LYS A 1 101 ? -7.681 2.250 23.710 1.00 89.94 101 LYS A N 1
ATOM 769 C CA . LYS A 1 101 ? -7.534 1.510 24.973 1.00 89.94 101 LYS A CA 1
ATOM 770 C C . LYS A 1 101 ? -8.387 0.247 24.954 1.00 89.94 101 LYS A C 1
ATOM 772 O O . LYS A 1 101 ? -7.882 -0.779 25.457 1.00 89.94 101 LYS A O 1
#

Nearest PDB structures (foldseek):
  2uuv-assembly1_B  TM=7.100E-01  e=4.115E-03  Dictyostelium discoideum
  2uuv-assembly2_D  TM=7.158E-01  e=5.400E-03  Dictyostelium discoideum
  2uuu-assembly2_D  TM=6.568E-01  e=4.714E-03  Dictyostelium discoideum
  2uuu-assembly1_A  TM=6.503E-01  e=4.714E-03  Dictyostelium discoideum
  2uuu-assembly1_B  TM=6.551E-01  e=9.952E-03  Dictyostelium discoideum

pLDDT: mean 94.27, std 3.74, range [81.12, 98.12]

Mean predicted aligned error: 4.03 Å

Solvent-accessible surface area (backbone atoms only — not comparable to full-atom values): 6535 Å² total; per-residue (Å²): 95,72,38,85,53,55,84,59,42,67,84,68,80,82,81,76,62,90,63,49,61,62,53,47,37,75,74,74,42,92,79,79,83,84,76,68,53,55,71,66,60,51,44,72,67,53,80,77,51,83,64,77,95,46,98,68,49,45,56,52,54,61,64,21,57,68,68,49,59,78,85,49,72,70,39,36,50,24,47,28,66,55,67,68,93,68,68,56,50,52,47,66,82,71,89,50,72,80,69,78,108

Secondary structure (DSSP, 8-state):
-B-SSSSSBTT---PPPTTHHHHHHHHH-S--PPPPPPHHHHHHHSPPP-SPP-TT-B--HHHHHHTS--SSHHHHHHHHHT------S-B----SGGGT-

Radius of gyration: 18.15 Å; Cα contacts (8 Å, |Δi|>4): 87; chains: 1; bounding box: 41×28×50 Å

Foldseek 3Di:
DADQLAGDDPVDDDDDPPCVVVVVCVVPNDDDDDAFDDLVVLLVPDDFQPDDDDPFWAQRSSVQSSVQADHDPVRSVCNRHVVRDDTHSTDGDDPDPVVVD